Protein AF-A0A6L4B8B8-F1 (afdb_monomer_lite)

Secondary structure (DSSP, 8-state):
--HHHHHHHHHHHHSSHHHHHHHTTS-HHHHHTHHHH---HHHHHHHHHHHT--HHHHHHHHHHHH---HHHHHHHHHHHHGGGG---S---------------------------------

pLDDT: mean 80.07, std 20.79, range [39.28, 97.88]

Structure (mmCIF, N/CA/C/O backbone):
data_AF-A0A6L4B8B8-F1
#
_entry.id   AF-A0A6L4B8B8-F1
#
loop_
_atom_site.group_PDB
_atom_site.id
_atom_site.type_symbol
_atom_site.label_atom_id
_atom_site.label_alt_id
_atom_site.label_comp_id
_atom_site.label_asym_id
_atom_site.label_entity_id
_atom_site.label_seq_id
_atom_site.pdbx_PDB_ins_code
_atom_site.Cartn_x
_atom_site.Cartn_y
_atom_site.Cartn_z
_atom_site.occupancy
_atom_site.B_iso_or_equiv
_atom_site.auth_seq_id
_atom_site.auth_comp_id
_atom_site.auth_asym_id
_atom_site.auth_atom_id
_atom_site.pdbx_PDB_model_num
ATOM 1 N N . MET A 1 1 ? -5.992 -7.024 -9.864 1.00 84.38 1 MET A N 1
ATOM 2 C CA . MET A 1 1 ? -6.194 -5.927 -8.904 1.00 84.38 1 MET A CA 1
ATOM 3 C C . MET A 1 1 ? -4.966 -5.029 -8.959 1.00 84.38 1 MET A C 1
ATOM 5 O O . MET A 1 1 ? -3.869 -5.542 -9.165 1.00 84.38 1 MET A O 1
ATOM 9 N N . GLU A 1 2 ? -5.151 -3.715 -8.891 1.00 91.06 2 GLU A N 1
ATOM 10 C CA . GLU A 1 2 ? -4.083 -2.708 -8.901 1.00 91.06 2 GLU A CA 1
ATOM 11 C C . GLU A 1 2 ? -3.810 -2.185 -7.483 1.00 91.06 2 GLU A 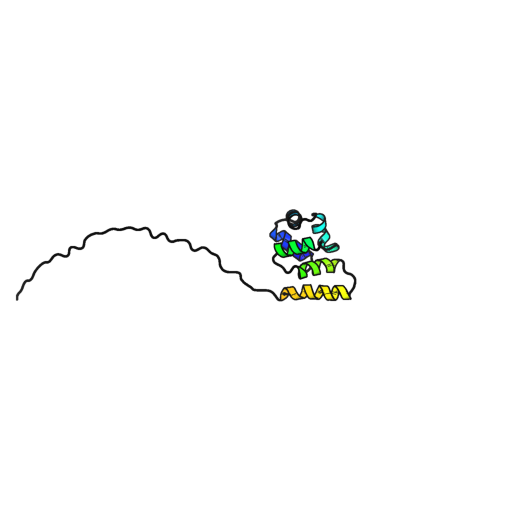C 1
ATOM 13 O O . GLU A 1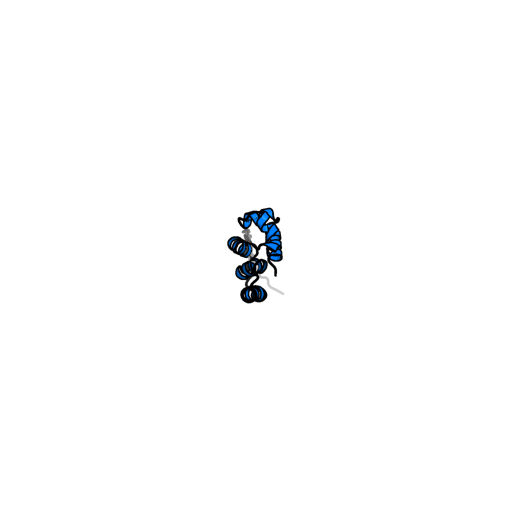 2 ? -4.625 -2.351 -6.578 1.00 91.06 2 GLU A O 1
ATOM 18 N N . ILE A 1 3 ? -2.683 -1.490 -7.280 1.00 94.75 3 ILE A N 1
ATOM 19 C CA . ILE A 1 3 ? -2.330 -0.935 -5.961 1.00 94.75 3 ILE A CA 1
ATOM 20 C C . ILE A 1 3 ? -3.382 0.047 -5.428 1.00 94.75 3 ILE A C 1
ATOM 22 O O . ILE A 1 3 ? -3.625 0.099 -4.225 1.00 94.75 3 ILE A O 1
ATOM 26 N N . LYS A 1 4 ? -4.047 0.794 -6.320 1.00 94.19 4 LYS A N 1
ATOM 27 C CA . LYS A 1 4 ? -5.118 1.727 -5.947 1.00 94.19 4 LYS A CA 1
ATOM 28 C C . LYS A 1 4 ? -6.303 0.996 -5.303 1.00 94.19 4 LYS A C 1
ATOM 30 O O . LYS A 1 4 ? -6.829 1.485 -4.313 1.00 94.19 4 LYS A O 1
ATOM 35 N N . ASP A 1 5 ? -6.642 -0.192 -5.808 1.00 95.00 5 ASP A N 1
ATOM 36 C CA . ASP A 1 5 ? -7.790 -0.969 -5.342 1.00 95.00 5 ASP A CA 1
ATOM 37 C C . ASP A 1 5 ? -7.518 -1.472 -3.914 1.00 95.00 5 ASP A C 1
ATOM 39 O O . ASP A 1 5 ? -8.374 -1.398 -3.037 1.00 95.00 5 ASP A O 1
ATOM 43 N N . PHE A 1 6 ? -6.284 -1.905 -3.628 1.00 95.81 6 PHE A N 1
ATOM 44 C CA . PHE A 1 6 ? -5.881 -2.275 -2.266 1.00 95.81 6 PHE A CA 1
ATOM 45 C C . PHE A 1 6 ? -5.883 -1.090 -1.304 1.00 95.81 6 PHE A C 1
ATOM 47 O O . PHE A 1 6 ? -6.263 -1.239 -0.144 1.00 95.81 6 PHE A O 1
ATOM 54 N N . VAL A 1 7 ? -5.457 0.087 -1.771 1.00 96.19 7 VAL A N 1
ATOM 55 C CA . VAL A 1 7 ? -5.520 1.314 -0.970 1.00 96.19 7 VAL A CA 1
ATOM 56 C C . VAL A 1 7 ? -6.971 1.663 -0.650 1.00 96.19 7 VAL A C 1
ATOM 58 O O . VAL A 1 7 ? -7.258 2.001 0.493 1.00 96.19 7 VAL A O 1
ATOM 61 N N . GLU A 1 8 ? -7.889 1.541 -1.608 1.00 96.56 8 GLU A N 1
ATOM 62 C CA . GLU A 1 8 ? -9.324 1.764 -1.390 1.00 96.56 8 GLU A CA 1
ATOM 63 C C . GLU A 1 8 ? -9.899 0.787 -0.357 1.00 96.56 8 GLU A C 1
ATOM 65 O O . GLU A 1 8 ? -10.501 1.235 0.616 1.00 96.56 8 GLU A O 1
ATOM 70 N N . LEU A 1 9 ? -9.589 -0.511 -0.457 1.00 96.38 9 LEU A N 1
ATOM 71 C CA . LEU A 1 9 ? -9.966 -1.504 0.562 1.00 96.38 9 LEU A CA 1
ATOM 72 C C . LEU A 1 9 ? -9.401 -1.166 1.954 1.00 96.38 9 LEU A C 1
ATOM 74 O O . LEU A 1 9 ? -10.076 -1.324 2.973 1.00 96.38 9 LEU A O 1
ATOM 78 N N . GLY A 1 10 ? -8.160 -0.678 2.020 1.00 96.44 10 GLY A N 1
ATOM 79 C CA . GLY A 1 10 ? -7.553 -0.215 3.270 1.00 96.44 10 GLY A CA 1
ATOM 80 C C . GLY A 1 10 ? -8.260 1.014 3.849 1.00 96.44 10 GLY A C 1
ATOM 81 O O . GLY A 1 10 ? -8.447 1.113 5.065 1.00 96.44 10 GLY A O 1
ATOM 82 N N . VAL A 1 11 ? -8.690 1.945 2.992 1.00 97.06 11 VAL A N 1
ATOM 83 C CA . VAL A 1 11 ? -9.479 3.118 3.394 1.00 97.06 11 VAL A CA 1
ATOM 84 C C . VAL A 1 11 ? -10.848 2.693 3.910 1.00 97.06 11 VAL A C 1
ATOM 86 O O . VAL A 1 11 ? -11.268 3.199 4.943 1.00 97.06 11 VAL A O 1
ATOM 89 N N . GLU A 1 12 ? -11.518 1.740 3.265 1.00 97.25 12 GLU A N 1
ATOM 90 C CA . GLU A 1 12 ? -12.795 1.198 3.744 1.00 97.25 12 GLU A CA 1
ATOM 91 C C . GLU A 1 12 ? -12.670 0.577 5.144 1.00 97.25 12 GLU A C 1
ATOM 93 O O . GLU A 1 12 ? -13.532 0.791 5.994 1.00 97.25 12 GLU A O 1
ATOM 98 N N . LYS A 1 13 ? -11.569 -0.135 5.427 1.00 96.31 13 LYS A N 1
ATOM 99 C CA . LYS A 1 13 ? -11.301 -0.734 6.749 1.00 96.31 13 LYS A CA 1
ATOM 100 C C . LYS A 1 13 ? -10.977 0.285 7.843 1.00 96.31 13 LYS A C 1
ATOM 102 O O . LYS A 1 13 ? -11.302 0.050 9.002 1.00 96.31 13 LYS A O 1
ATOM 107 N N . THR A 1 14 ? -10.313 1.385 7.495 1.00 96.44 14 THR A N 1
ATOM 108 C CA . THR A 1 14 ? -9.834 2.399 8.459 1.00 96.44 14 THR A CA 1
ATOM 109 C C . THR A 1 14 ? -10.727 3.637 8.545 1.00 96.44 14 THR A C 1
ATOM 111 O O . THR A 1 14 ? -10.570 4.454 9.450 1.00 96.44 14 THR A O 1
ATOM 114 N N . GLY A 1 15 ? -11.650 3.800 7.599 1.00 96.75 15 GLY A N 1
ATOM 115 C CA . GLY A 1 15 ? -12.586 4.914 7.478 1.00 96.75 15 GLY A CA 1
ATOM 116 C C . GLY A 1 15 ? -12.037 6.151 6.759 1.00 96.75 15 GLY A C 1
ATOM 117 O O . GLY A 1 15 ? -12.822 6.994 6.331 1.00 96.75 15 GLY A O 1
ATOM 118 N N . SER A 1 16 ? -10.715 6.309 6.604 1.00 96.50 16 SER A N 1
ATOM 119 C CA . SER A 1 16 ? -10.143 7.476 5.912 1.00 96.50 16 SER A CA 1
ATOM 120 C C . SER A 1 16 ? -8.699 7.263 5.439 1.00 96.50 16 SER A C 1
ATOM 122 O O . SER A 1 16 ? -7.947 6.477 6.011 1.00 96.50 16 SER A O 1
ATOM 124 N N . ARG A 1 17 ? -8.261 8.025 4.423 1.00 95.75 17 ARG A N 1
ATOM 125 C CA . ARG A 1 17 ? -6.864 7.988 3.933 1.00 95.75 17 ARG A CA 1
ATOM 126 C C . ARG A 1 17 ? -5.823 8.374 4.999 1.00 95.75 17 ARG A C 1
ATOM 128 O O . ARG A 1 17 ? -4.781 7.722 5.033 1.00 95.75 17 ARG A O 1
ATOM 135 N N . PRO A 1 18 ? -6.044 9.388 5.863 1.00 96.62 18 PRO A N 1
ATOM 136 C CA . PRO A 1 18 ? -5.115 9.682 6.953 1.00 96.62 18 PRO A CA 1
ATOM 137 C C . PRO A 1 18 ? -5.023 8.546 7.975 1.00 96.62 18 PRO A C 1
ATOM 139 O O . PRO A 1 18 ? -3.918 8.196 8.376 1.00 96.62 18 PRO A O 1
ATOM 142 N N . ALA A 1 19 ? -6.155 7.929 8.339 1.00 97.12 19 ALA A N 1
ATOM 143 C CA . ALA A 1 19 ? -6.163 6.781 9.246 1.00 97.12 19 ALA A CA 1
ATOM 144 C C . ALA A 1 19 ? -5.399 5.589 8.651 1.00 97.12 19 ALA A C 1
ATOM 146 O O . ALA A 1 19 ? -4.600 4.965 9.347 1.00 97.12 19 ALA A O 1
ATOM 147 N N . LEU A 1 20 ? -5.561 5.333 7.347 1.00 97.88 20 LEU A N 1
ATOM 148 C CA . LEU A 1 20 ? -4.759 4.342 6.634 1.00 97.88 20 LEU A CA 1
ATOM 149 C C . LEU A 1 20 ? -3.262 4.675 6.675 1.00 97.88 20 LEU A C 1
ATOM 151 O O . LEU A 1 20 ? -2.452 3.802 6.963 1.00 97.88 20 LEU A O 1
ATOM 155 N N . ALA A 1 21 ? -2.878 5.928 6.416 1.00 97.56 21 ALA A N 1
ATOM 156 C CA . ALA A 1 21 ? -1.475 6.342 6.459 1.00 97.56 21 ALA A CA 1
ATOM 157 C C . ALA A 1 21 ? -0.846 6.064 7.836 1.00 97.56 21 ALA A C 1
ATOM 159 O O . ALA A 1 21 ? 0.248 5.505 7.911 1.00 97.56 21 ALA A O 1
ATOM 160 N N . SER A 1 22 ? -1.572 6.382 8.913 1.00 97.56 22 SER A N 1
ATOM 161 C CA . SER A 1 22 ? -1.167 6.065 10.284 1.00 97.56 22 SER A CA 1
ATOM 162 C C . SER A 1 22 ? -1.059 4.559 10.526 1.00 97.56 22 SER A C 1
ATOM 164 O O . SER A 1 22 ? -0.056 4.120 11.081 1.00 97.56 22 SER A O 1
ATOM 166 N N . ALA A 1 23 ? -2.036 3.766 10.077 1.00 96.94 23 ALA A N 1
ATOM 167 C CA . ALA A 1 23 ? -2.030 2.309 10.235 1.00 96.94 23 ALA A CA 1
ATOM 168 C C . ALA A 1 23 ? -0.866 1.631 9.492 1.00 96.94 23 ALA A C 1
ATOM 170 O O . ALA A 1 23 ? -0.315 0.645 9.970 1.00 96.94 23 ALA A O 1
ATOM 171 N N . LEU A 1 24 ? -0.470 2.174 8.339 1.00 97.06 24 LEU A N 1
ATOM 172 C CA . LEU A 1 24 ? 0.641 1.661 7.534 1.00 97.06 24 LEU A CA 1
ATOM 173 C C . LEU A 1 24 ? 2.002 2.267 7.913 1.00 97.06 24 LEU A C 1
ATOM 175 O O . LEU A 1 24 ? 3.002 1.951 7.268 1.00 97.06 24 LEU A O 1
ATOM 179 N N . CYS A 1 25 ? 2.057 3.146 8.921 1.00 95.94 25 CYS A N 1
ATOM 180 C CA . CYS A 1 25 ? 3.262 3.880 9.321 1.00 95.94 25 CYS A CA 1
ATOM 181 C C . CYS A 1 25 ? 3.924 4.654 8.160 1.00 95.94 25 CYS A C 1
ATOM 183 O O . CYS A 1 25 ? 5.150 4.727 8.061 1.00 95.94 25 CYS A O 1
ATOM 185 N N . VAL A 1 26 ? 3.119 5.247 7.273 1.00 96.75 26 VAL A N 1
ATOM 186 C CA . VAL A 1 26 ? 3.588 6.053 6.134 1.00 96.75 26 VAL A CA 1
ATOM 187 C C . VAL A 1 26 ? 2.998 7.456 6.156 1.00 96.75 26 VAL A C 1
ATOM 189 O O . VAL A 1 26 ? 2.067 7.775 6.891 1.00 96.75 26 VAL A O 1
ATOM 192 N N . THR A 1 27 ? 3.536 8.331 5.311 1.00 96.12 27 THR A N 1
ATOM 193 C CA . THR A 1 27 ? 2.987 9.680 5.159 1.00 96.12 27 THR A CA 1
ATOM 194 C C . THR A 1 27 ? 1.730 9.662 4.280 1.00 96.12 27 THR A C 1
ATOM 196 O O . THR A 1 27 ? 1.660 8.880 3.328 1.00 96.12 27 THR A O 1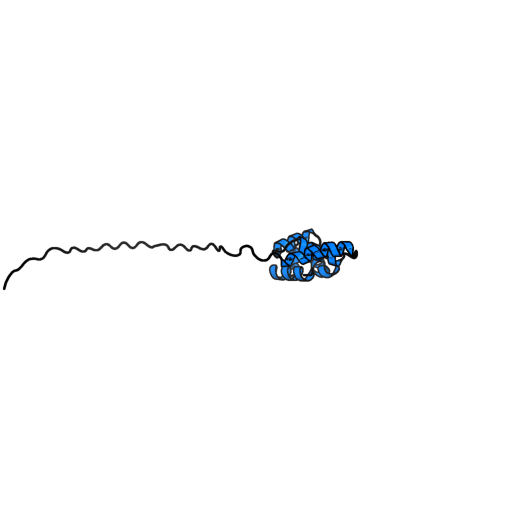
ATOM 199 N N . PRO A 1 28 ? 0.756 10.569 4.496 1.00 94.44 28 PRO A N 1
ATOM 200 C CA . PRO A 1 28 ? -0.429 10.674 3.637 1.00 94.44 28 PRO A CA 1
ATOM 201 C C . PRO A 1 28 ? -0.087 10.859 2.152 1.00 94.44 28 PRO A C 1
ATOM 203 O O . PRO A 1 28 ? -0.780 10.349 1.276 1.00 94.44 28 PRO A O 1
ATOM 206 N N . ASN A 1 29 ? 1.032 11.529 1.862 1.00 95.25 29 ASN A N 1
ATOM 207 C CA . ASN A 1 29 ? 1.518 11.717 0.499 1.00 95.25 29 ASN A CA 1
ATOM 208 C C . ASN A 1 29 ? 1.906 10.391 -0.183 1.00 95.25 29 ASN A C 1
ATOM 210 O O . ASN A 1 29 ? 1.733 10.254 -1.390 1.00 95.25 29 ASN A O 1
ATOM 214 N N . GLN A 1 30 ? 2.404 9.399 0.562 1.00 94.31 30 GLN A N 1
ATOM 215 C CA . GLN A 1 30 ? 2.679 8.068 0.008 1.00 94.31 30 GLN A CA 1
ATOM 216 C C . GLN A 1 30 ? 1.382 7.337 -0.355 1.00 94.31 30 GLN A C 1
ATOM 218 O O . GLN A 1 30 ? 1.314 6.722 -1.412 1.00 94.31 30 GLN A O 1
ATOM 223 N N . ILE A 1 31 ? 0.323 7.487 0.449 1.00 96.12 31 ILE A N 1
ATOM 224 C CA . ILE A 1 31 ? -1.004 6.937 0.131 1.00 96.12 31 ILE A CA 1
ATOM 225 C C . ILE A 1 31 ? -1.603 7.603 -1.113 1.00 96.12 31 ILE A C 1
ATOM 227 O O . ILE A 1 31 ? -2.219 6.939 -1.943 1.00 96.12 31 ILE A O 1
ATOM 231 N N . SER A 1 32 ? -1.452 8.920 -1.263 1.00 94.25 32 SER A N 1
ATOM 232 C CA . SER A 1 32 ? -1.942 9.644 -2.445 1.00 94.25 32 SER A CA 1
ATOM 233 C C . SER A 1 32 ? -1.187 9.269 -3.720 1.00 94.25 32 SER A C 1
ATOM 235 O O . SER A 1 32 ? -1.810 9.084 -4.759 1.00 94.25 32 SER A O 1
ATOM 237 N N . ASN A 1 33 ? 0.133 9.089 -3.630 1.00 94.81 33 ASN A N 1
ATOM 238 C CA . ASN A 1 33 ? 0.985 8.778 -4.781 1.00 94.81 33 ASN A CA 1
ATOM 239 C C . ASN A 1 33 ? 1.164 7.275 -5.035 1.00 94.81 33 ASN A C 1
ATOM 241 O O . ASN A 1 33 ? 1.934 6.903 -5.920 1.00 94.81 33 ASN A O 1
ATOM 245 N N . ALA A 1 34 ? 0.476 6.405 -4.291 1.00 94.19 34 ALA A N 1
ATOM 246 C CA . ALA A 1 34 ? 0.626 4.955 -4.401 1.00 94.19 34 ALA A CA 1
ATOM 247 C C . ALA A 1 34 ? 0.407 4.446 -5.835 1.00 94.19 34 ALA A C 1
ATOM 249 O O . ALA A 1 34 ? 1.112 3.551 -6.290 1.00 94.19 34 ALA A O 1
ATOM 250 N N . ARG A 1 35 ? -0.518 5.064 -6.582 1.00 92.94 35 ARG A N 1
ATOM 251 C CA . ARG A 1 35 ? -0.789 4.730 -7.989 1.00 92.94 35 ARG A CA 1
ATOM 252 C C . ARG A 1 35 ? 0.398 4.995 -8.917 1.00 92.94 35 ARG A C 1
ATOM 254 O O . ARG A 1 35 ? 0.552 4.272 -9.892 1.00 92.94 35 ARG A O 1
ATOM 261 N N . ASP A 1 36 ? 1.200 6.015 -8.623 1.00 93.56 36 ASP A N 1
ATOM 262 C CA . ASP A 1 36 ? 2.265 6.493 -9.512 1.00 93.56 36 ASP A CA 1
ATOM 263 C C . ASP A 1 36 ? 3.661 6.051 -9.054 1.00 93.56 36 ASP A C 1
ATOM 265 O O . ASP A 1 36 ? 4.598 6.008 -9.851 1.00 93.56 36 ASP A O 1
ATOM 269 N N . ARG A 1 37 ? 3.823 5.735 -7.762 1.00 93.75 37 ARG A N 1
ATOM 270 C CA . ARG A 1 37 ? 5.116 5.380 -7.155 1.00 93.75 37 ARG A CA 1
ATOM 271 C C . ARG A 1 37 ? 5.138 4.032 -6.444 1.00 93.75 37 ARG A C 1
ATOM 273 O O . ARG A 1 37 ? 6.205 3.623 -5.996 1.00 93.75 37 ARG A O 1
ATOM 280 N N . GLY A 1 38 ? 3.997 3.360 -6.338 1.00 94.62 38 GLY A N 1
ATOM 281 C CA . GLY A 1 38 ? 3.845 2.220 -5.445 1.00 94.62 38 GLY A CA 1
ATOM 282 C C . GLY A 1 38 ? 3.884 2.634 -3.970 1.00 94.62 38 GLY A C 1
ATOM 283 O O . GLY A 1 38 ? 3.953 3.813 -3.611 1.00 94.62 38 GLY A O 1
ATOM 284 N N . LEU A 1 39 ? 3.826 1.628 -3.110 1.00 95.81 39 LEU A N 1
ATOM 285 C CA . LEU A 1 39 ? 4.024 1.705 -1.671 1.00 95.81 39 LEU A CA 1
ATOM 286 C C . LEU A 1 39 ? 5.330 1.006 -1.269 1.00 95.81 39 LEU A C 1
ATOM 288 O O . LEU A 1 39 ? 5.719 0.016 -1.897 1.00 95.81 39 LEU A O 1
ATOM 292 N N . PRO A 1 40 ? 5.989 1.460 -0.190 1.00 95.44 40 PRO A N 1
ATOM 293 C CA . PRO A 1 40 ? 7.112 0.729 0.377 1.00 95.44 40 PRO A CA 1
ATOM 294 C C . PRO A 1 40 ? 6.677 -0.675 0.820 1.00 95.44 40 PRO A C 1
ATOM 296 O O . PRO A 1 40 ? 5.544 -0.890 1.254 1.00 95.44 40 PRO A O 1
ATOM 299 N N . VAL A 1 41 ? 7.600 -1.635 0.745 1.00 95.81 41 VAL A N 1
ATOM 300 C CA . VAL A 1 41 ? 7.330 -3.052 1.046 1.00 95.81 41 VAL A CA 1
ATOM 301 C C . VAL A 1 41 ? 6.757 -3.245 2.454 1.00 95.81 41 VAL A C 1
ATOM 303 O O . VAL A 1 41 ? 5.815 -4.012 2.628 1.00 95.81 41 VAL A O 1
ATOM 306 N N . SER A 1 42 ? 7.258 -2.507 3.450 1.00 96.50 42 SER A N 1
ATOM 307 C CA . SER A 1 42 ? 6.730 -2.541 4.822 1.00 96.50 42 SER A CA 1
ATOM 308 C C . SER A 1 42 ? 5.248 -2.160 4.893 1.00 96.50 42 SER A C 1
ATOM 310 O O . SER A 1 42 ? 4.470 -2.841 5.555 1.00 96.50 42 SER A O 1
ATOM 312 N N . ALA A 1 43 ? 4.839 -1.123 4.158 1.00 97.31 43 ALA A N 1
ATOM 313 C CA . ALA A 1 43 ? 3.441 -0.712 4.078 1.00 97.31 43 ALA A CA 1
ATOM 314 C C . ALA A 1 43 ? 2.581 -1.734 3.326 1.00 97.31 43 ALA A C 1
ATOM 316 O O . ALA A 1 43 ? 1.407 -1.878 3.642 1.00 97.31 43 ALA A O 1
ATOM 317 N N . CYS A 1 44 ? 3.148 -2.468 2.363 1.00 97.06 44 CYS A N 1
ATOM 318 C CA . CYS A 1 44 ? 2.429 -3.541 1.674 1.00 97.06 44 CYS A CA 1
ATOM 319 C C . CYS A 1 44 ? 2.097 -4.704 2.622 1.00 97.06 44 CYS A C 1
ATOM 321 O O . CYS A 1 44 ? 0.980 -5.209 2.570 1.00 97.06 44 CYS A O 1
ATOM 323 N N . TYR A 1 45 ? 3.019 -5.092 3.512 1.00 97.75 45 TYR A N 1
ATOM 324 C CA . TYR A 1 45 ? 2.747 -6.103 4.545 1.00 97.75 45 TYR A CA 1
ATOM 325 C C . TYR A 1 45 ? 1.680 -5.635 5.537 1.00 97.75 45 TYR A C 1
ATOM 327 O O . TYR A 1 45 ? 0.703 -6.344 5.756 1.00 97.75 45 TYR A O 1
ATOM 335 N N . ALA A 1 46 ? 1.814 -4.416 6.068 1.00 97.62 46 ALA A N 1
ATOM 336 C CA . ALA A 1 46 ? 0.812 -3.854 6.972 1.00 97.62 46 ALA A CA 1
ATOM 337 C C . ALA A 1 46 ? -0.571 -3.745 6.299 1.00 97.62 46 ALA A C 1
ATOM 339 O O . ALA A 1 46 ? -1.598 -4.017 6.918 1.00 97.62 46 ALA A O 1
ATOM 340 N N . LEU A 1 47 ? -0.609 -3.403 5.006 1.00 97.38 47 LEU A N 1
ATOM 341 C CA . LEU A 1 47 ? -1.850 -3.346 4.239 1.00 97.38 47 LEU A CA 1
ATOM 342 C C . LEU A 1 47 ? -2.449 -4.740 4.049 1.00 97.38 47 LEU A C 1
ATOM 344 O O . LEU A 1 47 ? -3.657 -4.890 4.198 1.00 97.38 47 LEU A O 1
ATOM 348 N N . ALA A 1 48 ? -1.620 -5.748 3.770 1.00 96.50 48 ALA A N 1
ATOM 349 C CA . ALA A 1 48 ? -2.039 -7.139 3.618 1.00 96.50 48 ALA A CA 1
ATOM 350 C C . ALA A 1 48 ? -2.705 -7.681 4.887 1.00 96.50 48 ALA A C 1
ATOM 352 O O . ALA A 1 48 ? -3.787 -8.265 4.806 1.00 96.50 48 ALA A O 1
ATOM 353 N N . GLU A 1 49 ? -2.102 -7.424 6.049 1.00 96.62 49 GLU A N 1
ATOM 354 C CA . GLU A 1 49 ? -2.661 -7.784 7.355 1.00 96.62 49 GLU A CA 1
ATOM 355 C C . GLU A 1 49 ? -3.994 -7.071 7.611 1.00 96.62 49 GLU A C 1
ATOM 357 O O . GLU A 1 49 ? -4.976 -7.705 7.999 1.00 96.62 49 GLU A O 1
ATOM 362 N N . LEU A 1 50 ? -4.060 -5.768 7.323 1.00 96.69 50 LEU A N 1
ATOM 363 C CA . LEU A 1 50 ? 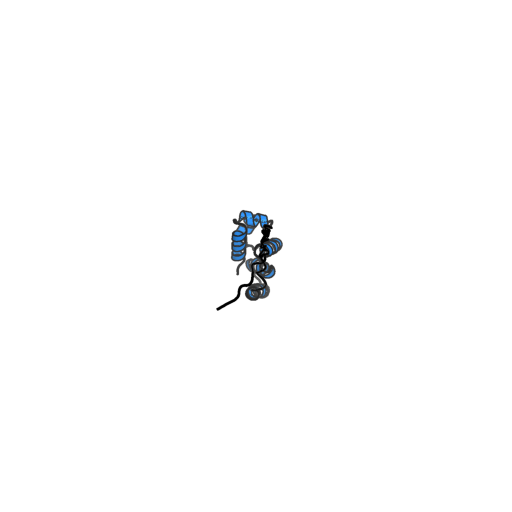-5.250 -4.945 7.539 1.00 96.69 50 LEU A CA 1
ATOM 364 C C . LEU A 1 50 ? -6.466 -5.416 6.722 1.00 96.69 50 LEU A C 1
ATOM 366 O O . LEU A 1 50 ? -7.596 -5.404 7.219 1.00 96.69 50 LEU A O 1
ATOM 370 N N . ILE A 1 51 ? -6.258 -5.802 5.460 1.00 95.81 51 ILE A N 1
ATOM 371 C CA . ILE A 1 51 ? -7.350 -6.172 4.542 1.00 95.81 51 ILE A CA 1
ATOM 372 C C . ILE A 1 51 ? -7.522 -7.690 4.377 1.00 95.81 51 ILE A C 1
ATOM 374 O O . ILE A 1 51 ? -8.431 -8.121 3.665 1.00 95.81 51 ILE A O 1
ATOM 378 N N . GLY A 1 52 ? -6.679 -8.500 5.026 1.00 93.31 52 GLY A N 1
ATOM 379 C CA . GLY A 1 52 ? -6.711 -9.961 4.942 1.00 93.31 52 GLY A CA 1
ATOM 380 C C . GLY A 1 52 ? -6.431 -10.479 3.528 1.00 93.31 52 GLY A C 1
ATOM 381 O O . GLY A 1 52 ? -7.209 -11.269 2.987 1.00 93.31 52 GLY A O 1
ATOM 382 N N . ARG A 1 53 ? -5.365 -9.985 2.891 1.00 92.00 53 ARG A N 1
ATOM 383 C CA . ARG A 1 53 ? -4.926 -10.391 1.542 1.00 92.00 53 ARG A CA 1
ATOM 384 C C . ARG A 1 53 ? -3.499 -10.928 1.567 1.00 92.00 53 ARG A C 1
ATOM 386 O O . ARG A 1 53 ? -2.778 -10.750 2.543 1.00 92.00 53 ARG A O 1
ATOM 393 N N . ASP A 1 54 ? -3.096 -11.590 0.487 1.00 92.94 54 ASP A N 1
ATOM 394 C CA . ASP A 1 54 ? -1.721 -12.062 0.334 1.00 92.94 54 ASP A CA 1
ATOM 395 C C . ASP A 1 54 ? -0.762 -10.878 0.138 1.00 92.94 54 ASP A C 1
ATOM 397 O O . ASP A 1 54 ? -0.966 -10.027 -0.730 1.00 92.94 54 ASP A O 1
ATOM 401 N N . ALA A 1 55 ? 0.311 -10.831 0.929 1.00 94.00 55 ALA A N 1
ATOM 402 C CA . ALA A 1 55 ? 1.295 -9.756 0.834 1.00 94.00 55 ALA A CA 1
ATOM 403 C C . ALA A 1 55 ? 2.027 -9.758 -0.516 1.00 94.00 55 ALA A C 1
ATOM 405 O O . ALA A 1 55 ? 2.353 -8.692 -1.039 1.00 94.00 55 ALA A O 1
ATOM 406 N N . GLY A 1 56 ? 2.249 -10.936 -1.111 1.00 94.62 56 GLY A N 1
ATOM 407 C CA . GLY A 1 56 ? 2.875 -11.070 -2.424 1.00 94.62 56 GLY A CA 1
ATOM 408 C C . GLY A 1 56 ? 2.053 -10.416 -3.534 1.00 94.62 56 GLY A C 1
ATOM 409 O O . GLY A 1 56 ? 2.628 -9.788 -4.422 1.00 94.62 56 GLY A O 1
ATOM 410 N N . GLU A 1 57 ? 0.724 -10.494 -3.458 1.00 93.50 57 GLU A N 1
ATOM 411 C CA . GLU A 1 57 ? -0.184 -9.817 -4.388 1.00 93.50 57 GLU A CA 1
ATOM 412 C C . GLU A 1 57 ? -0.037 -8.287 -4.319 1.00 93.50 57 GLU A C 1
ATOM 414 O O . GLU A 1 57 ? 0.138 -7.626 -5.346 1.00 93.50 57 GLU A O 1
ATOM 419 N N . ILE A 1 58 ? -0.048 -7.724 -3.108 1.00 95.50 58 ILE A N 1
ATOM 420 C CA . ILE A 1 58 ? 0.034 -6.271 -2.891 1.00 95.50 58 ILE A CA 1
ATOM 421 C C . ILE A 1 58 ? 1.418 -5.739 -3.269 1.00 95.50 58 ILE A C 1
ATOM 423 O O . ILE A 1 58 ? 1.527 -4.713 -3.942 1.00 95.50 58 ILE A O 1
ATOM 427 N N . ILE A 1 59 ? 2.482 -6.452 -2.887 1.00 96.06 59 ILE A N 1
ATOM 428 C CA . ILE A 1 59 ? 3.857 -6.103 -3.263 1.00 96.06 59 ILE A CA 1
ATOM 429 C C . ILE A 1 59 ? 4.000 -6.140 -4.785 1.00 96.06 59 ILE A C 1
ATOM 431 O O . ILE A 1 59 ? 4.538 -5.205 -5.373 1.00 96.06 59 ILE A O 1
ATOM 435 N N . ALA A 1 60 ? 3.474 -7.174 -5.448 1.00 95.94 60 ALA A N 1
ATOM 436 C CA . ALA A 1 60 ? 3.524 -7.262 -6.900 1.00 95.94 60 ALA A CA 1
ATOM 437 C C . ALA A 1 60 ? 2.764 -6.115 -7.577 1.00 95.94 60 ALA A C 1
ATOM 439 O O . ALA A 1 60 ? 3.285 -5.528 -8.526 1.00 95.94 60 ALA A O 1
ATOM 440 N N . ALA A 1 61 ? 1.576 -5.759 -7.077 1.00 95.44 61 ALA A N 1
ATOM 441 C CA . ALA A 1 61 ? 0.826 -4.598 -7.551 1.00 95.44 61 ALA A CA 1
ATOM 442 C C . ALA A 1 61 ? 1.614 -3.292 -7.388 1.00 95.44 61 ALA A C 1
ATOM 444 O O . ALA A 1 61 ? 1.641 -2.482 -8.312 1.00 95.44 61 ALA A O 1
ATOM 445 N N . SER A 1 62 ? 2.254 -3.101 -6.232 1.00 96.00 62 SER A N 1
ATOM 446 C CA . SER A 1 62 ? 3.066 -1.925 -5.915 1.00 96.00 62 SER A CA 1
ATOM 447 C C . SER A 1 62 ? 4.272 -1.789 -6.853 1.00 96.00 62 SER A C 1
ATOM 449 O O . SER A 1 62 ? 4.466 -0.754 -7.489 1.00 96.00 62 SER A O 1
ATOM 451 N N . GLU A 1 63 ? 5.049 -2.860 -7.009 1.00 95.81 63 GLU A N 1
ATOM 452 C CA . GLU A 1 63 ? 6.263 -2.876 -7.834 1.00 95.81 63 GLU A CA 1
ATOM 453 C C . GLU A 1 63 ? 5.949 -2.743 -9.334 1.00 95.81 63 GLU A C 1
ATOM 455 O O . GLU A 1 63 ? 6.683 -2.091 -10.082 1.00 95.81 63 GLU A O 1
ATOM 460 N N . LEU A 1 64 ? 4.819 -3.295 -9.797 1.00 95.56 64 LEU A N 1
ATOM 461 C CA . LEU A 1 64 ? 4.389 -3.195 -11.197 1.00 95.56 64 LEU A CA 1
ATOM 462 C C . LEU A 1 64 ? 4.124 -1.760 -11.666 1.00 95.56 64 LEU A C 1
ATOM 464 O O . LEU A 1 64 ? 4.144 -1.524 -12.879 1.00 95.56 64 LEU A O 1
ATOM 468 N N . VAL A 1 65 ? 3.896 -0.820 -10.742 1.00 94.62 65 VAL A N 1
ATOM 469 C CA . VAL A 1 65 ? 3.726 0.607 -11.052 1.00 94.62 65 VAL A CA 1
ATOM 470 C C . VAL A 1 65 ? 5.001 1.200 -11.647 1.00 94.62 65 VAL A C 1
ATOM 472 O O . VAL A 1 65 ? 4.943 1.958 -12.613 1.00 94.62 65 VAL A O 1
ATOM 475 N N . THR A 1 66 ? 6.159 0.854 -11.085 1.00 93.25 66 THR A N 1
ATOM 476 C CA . THR A 1 66 ? 7.437 1.491 -11.437 1.00 93.25 66 THR A CA 1
ATOM 477 C C . THR A 1 66 ? 8.337 0.598 -12.289 1.00 93.25 66 THR A C 1
ATOM 479 O O . THR A 1 66 ? 9.243 1.099 -12.962 1.00 93.25 66 THR A O 1
ATOM 482 N N . GLU A 1 67 ? 8.074 -0.711 -12.327 1.00 95.62 67 GLU A N 1
ATOM 483 C CA . GLU A 1 67 ? 8.880 -1.659 -13.085 1.00 95.62 67 GLU A CA 1
ATOM 484 C C . GLU A 1 67 ? 8.677 -1.523 -14.601 1.00 95.62 67 GLU A C 1
ATOM 486 O O . GLU A 1 67 ? 7.585 -1.738 -15.134 1.00 95.62 67 GLU A O 1
ATOM 491 N N . LYS A 1 68 ? 9.769 -1.243 -15.319 1.00 93.56 68 LYS A N 1
ATOM 492 C CA . LYS A 1 68 ? 9.780 -1.051 -16.779 1.00 93.56 68 LYS A CA 1
ATOM 493 C C . LYS A 1 68 ? 10.285 -2.273 -17.541 1.00 93.56 68 LYS A C 1
ATOM 495 O O . LYS A 1 68 ? 9.985 -2.417 -18.722 1.00 93.56 68 LYS A O 1
ATOM 500 N N . LYS A 1 69 ? 11.054 -3.153 -16.897 1.00 96.69 69 LYS A N 1
ATOM 501 C CA . LYS A 1 69 ? 11.662 -4.314 -17.551 1.00 96.69 69 LYS A CA 1
ATOM 502 C C . LYS A 1 69 ? 10.609 -5.400 -17.784 1.00 96.69 69 LYS A C 1
ATOM 504 O O . LYS A 1 69 ? 10.051 -5.908 -16.809 1.00 96.69 69 LYS A O 1
ATOM 509 N N . PRO A 1 70 ? 10.365 -5.818 -19.038 1.00 93.88 70 PRO A N 1
ATOM 510 C CA . PRO A 1 70 ? 9.289 -6.753 -19.362 1.00 93.88 70 PRO A CA 1
ATOM 511 C C . PRO A 1 70 ? 9.449 -8.106 -18.657 1.00 93.88 70 PRO A C 1
ATOM 513 O O . PRO A 1 70 ? 8.471 -8.654 -18.157 1.00 93.88 70 PRO A O 1
ATOM 516 N N . GLU A 1 71 ? 10.680 -8.603 -18.524 1.00 94.31 71 GLU A N 1
ATOM 517 C CA . GLU A 1 71 ? 10.976 -9.863 -17.830 1.00 94.31 71 GLU A CA 1
ATOM 518 C C . GLU A 1 71 ? 10.571 -9.824 -16.349 1.00 94.31 71 GLU A C 1
ATOM 520 O O . GLU A 1 71 ? 9.924 -10.745 -15.850 1.00 94.31 71 GLU A O 1
ATOM 525 N N . ARG A 1 72 ? 10.881 -8.724 -15.648 1.00 94.75 72 ARG A N 1
ATOM 526 C CA . ARG A 1 72 ? 10.499 -8.539 -14.239 1.00 94.75 72 ARG A CA 1
ATOM 527 C C . ARG A 1 72 ? 8.990 -8.373 -14.095 1.00 94.75 72 ARG A C 1
ATOM 529 O O . ARG A 1 72 ? 8.394 -8.993 -13.217 1.00 94.75 72 ARG A O 1
ATOM 536 N N . ARG A 1 73 ? 8.354 -7.614 -14.993 1.00 94.50 73 ARG A N 1
ATOM 537 C CA . ARG A 1 73 ? 6.888 -7.472 -15.029 1.00 94.50 73 ARG A CA 1
ATOM 538 C C . ARG A 1 73 ? 6.198 -8.824 -15.199 1.00 94.50 73 ARG A C 1
ATOM 540 O O . ARG A 1 73 ? 5.237 -9.099 -14.488 1.00 94.50 73 ARG A O 1
ATOM 547 N N . ALA A 1 74 ? 6.712 -9.687 -16.077 1.00 92.94 74 ALA A N 1
ATOM 548 C CA . ALA A 1 74 ? 6.169 -11.027 -16.292 1.00 92.94 74 ALA A CA 1
ATOM 549 C C . ALA A 1 74 ? 6.256 -11.907 -15.033 1.00 92.94 74 ALA A C 1
ATOM 551 O O . ALA A 1 74 ? 5.358 -12.709 -14.787 1.00 92.94 74 ALA A O 1
ATOM 552 N N . VAL A 1 75 ? 7.302 -11.753 -14.212 1.00 93.19 75 VAL A N 1
ATOM 553 C CA . VAL A 1 75 ? 7.395 -12.430 -12.908 1.00 93.19 75 VAL A CA 1
ATOM 554 C C . VAL A 1 75 ? 6.349 -11.885 -11.938 1.00 93.19 75 VAL A C 1
ATOM 556 O O . VAL A 1 75 ? 5.595 -12.670 -11.370 1.00 93.19 75 VAL A O 1
ATOM 559 N N . LEU A 1 76 ? 6.255 -10.562 -11.782 1.00 92.88 76 LEU A N 1
ATOM 560 C CA . LEU A 1 76 ? 5.317 -9.923 -10.850 1.00 92.88 76 LEU A CA 1
ATOM 561 C C . LEU A 1 76 ? 3.849 -10.219 -11.203 1.00 92.88 76 LEU A C 1
ATOM 563 O O . LEU A 1 76 ? 3.044 -10.510 -10.322 1.00 92.88 76 LEU A O 1
ATOM 567 N N . MET A 1 77 ? 3.503 -10.253 -12.492 1.00 90.62 77 MET A N 1
ATOM 568 C CA . MET A 1 77 ? 2.153 -10.605 -12.949 1.00 90.62 77 MET A CA 1
ATOM 569 C C . MET A 1 77 ? 1.704 -12.007 -12.507 1.00 90.62 77 MET A C 1
ATOM 571 O O . MET A 1 77 ? 0.514 -12.219 -12.276 1.00 90.62 77 MET A O 1
ATOM 575 N N . LYS A 1 78 ? 2.631 -12.958 -12.312 1.00 89.56 78 LYS A N 1
ATOM 576 C CA . LYS A 1 78 ? 2.297 -14.298 -11.793 1.00 89.56 78 LYS A CA 1
ATOM 577 C C . LYS A 1 78 ? 1.798 -14.259 -10.349 1.00 89.56 78 LYS A C 1
ATOM 579 O O . LYS A 1 78 ? 1.025 -15.129 -9.965 1.00 89.56 78 LYS A O 1
ATOM 584 N N . TYR A 1 79 ? 2.236 -13.283 -9.555 1.00 87.31 79 TYR A N 1
ATOM 585 C CA . TYR A 1 79 ? 1.793 -13.115 -8.170 1.00 87.31 79 TYR A CA 1
ATOM 586 C C . TYR A 1 79 ? 0.421 -12.437 -8.093 1.00 87.31 79 TYR A C 1
ATOM 588 O O . TYR A 1 79 ? -0.389 -12.834 -7.264 1.00 87.31 79 TYR A O 1
ATOM 596 N N . LEU A 1 80 ? 0.100 -11.535 -9.029 1.00 82.62 80 LEU A N 1
ATOM 597 C CA . LEU A 1 80 ? -1.258 -10.989 -9.163 1.00 82.62 80 LEU A CA 1
ATOM 598 C C . LEU A 1 80 ? -2.295 -12.047 -9.567 1.00 82.62 80 LEU A C 1
ATOM 600 O O . LEU A 1 80 ? -3.424 -12.024 -9.090 1.00 82.62 80 LEU A O 1
ATOM 604 N N . ALA A 1 81 ? -1.931 -12.987 -10.442 1.00 66.25 81 ALA A N 1
ATOM 605 C CA . ALA A 1 81 ? -2.857 -14.016 -10.922 1.00 66.25 81 ALA A CA 1
ATOM 606 C C . ALA A 1 81 ? -3.220 -15.071 -9.856 1.00 66.25 81 ALA A C 1
ATOM 608 O O . ALA A 1 81 ? -4.266 -15.710 -9.951 1.00 66.25 81 ALA A O 1
ATOM 609 N N . LYS A 1 82 ? -2.374 -15.260 -8.833 1.00 59.66 82 LYS A N 1
ATOM 610 C CA . LYS A 1 82 ? -2.575 -16.274 -7.781 1.00 59.66 82 LYS A CA 1
ATOM 611 C C . LYS A 1 82 ? -3.692 -15.930 -6.794 1.00 59.66 82 LYS A C 1
ATOM 613 O O . LYS A 1 82 ? -4.239 -16.833 -6.167 1.00 59.66 82 LYS A O 1
ATOM 618 N N . ALA A 1 83 ? -4.067 -14.663 -6.682 1.00 52.97 83 ALA A N 1
ATOM 619 C CA . ALA A 1 83 ? -5.016 -14.197 -5.678 1.00 52.97 83 ALA A CA 1
ATOM 620 C C . ALA A 1 83 ? -6.474 -14.615 -5.905 1.00 52.97 83 ALA A C 1
ATOM 622 O O . ALA A 1 83 ? -7.276 -14.601 -4.975 1.00 52.97 83 ALA A O 1
ATOM 623 N N . VAL A 1 84 ? -6.825 -15.052 -7.116 1.00 53.03 84 VAL A N 1
ATOM 624 C CA . VAL A 1 84 ? -8.172 -15.568 -7.413 1.00 53.03 84 VAL A CA 1
ATOM 625 C C . VAL A 1 84 ? -8.354 -17.009 -6.901 1.00 53.03 84 VAL A C 1
ATOM 627 O O . VAL A 1 84 ? -9.477 -17.495 -6.819 1.00 53.03 84 VAL A O 1
ATOM 630 N N . ALA A 1 85 ? -7.276 -17.702 -6.511 1.00 51.34 85 ALA A N 1
ATOM 631 C CA . ALA A 1 85 ? -7.316 -19.133 -6.201 1.00 51.34 85 ALA A CA 1
ATOM 632 C C . ALA A 1 85 ? -7.470 -19.490 -4.709 1.00 51.34 85 ALA A C 1
ATOM 634 O O . ALA A 1 85 ? -7.593 -20.672 -4.398 1.00 51.34 85 ALA A O 1
ATOM 635 N N . VAL A 1 86 ? -7.483 -18.525 -3.781 1.00 50.06 86 VAL A N 1
ATOM 636 C CA . VAL A 1 86 ? -7.632 -18.812 -2.339 1.00 50.06 86 VAL A CA 1
ATOM 637 C C . VAL A 1 86 ? -8.841 -18.068 -1.779 1.00 50.06 86 VAL A C 1
ATOM 639 O O . VAL A 1 86 ? -8.729 -17.082 -1.058 1.00 50.06 86 VAL A O 1
ATOM 642 N N . SER A 1 87 ? -10.026 -18.551 -2.145 1.00 50.41 87 SER A N 1
ATOM 643 C CA . SER A 1 87 ? -11.262 -18.270 -1.418 1.00 50.41 87 SER A CA 1
ATOM 644 C C . SER A 1 87 ? -11.679 -19.543 -0.684 1.00 50.41 87 SER A C 1
ATOM 646 O O . SER A 1 87 ? -11.675 -20.619 -1.279 1.00 50.41 87 SER A O 1
ATOM 648 N N . ASN A 1 88 ? -12.048 -19.379 0.588 1.00 51.41 88 ASN A N 1
ATOM 649 C CA . ASN A 1 88 ? -12.468 -20.374 1.584 1.00 51.41 88 ASN A CA 1
ATOM 650 C C . ASN A 1 88 ? -11.348 -21.044 2.390 1.00 51.41 88 ASN A C 1
ATOM 652 O O . ASN A 1 88 ? -10.781 -22.036 1.957 1.00 51.41 88 ASN A O 1
ATOM 656 N N . ILE A 1 89 ? -11.158 -20.576 3.630 1.00 51.53 89 ILE A N 1
ATOM 657 C CA . ILE A 1 89 ? -11.255 -21.417 4.835 1.00 51.53 89 ILE A CA 1
ATOM 658 C C . ILE A 1 89 ? -11.750 -20.543 6.008 1.00 51.53 89 ILE A C 1
ATOM 660 O O . ILE A 1 89 ? -11.129 -19.553 6.379 1.00 51.53 89 ILE A O 1
ATOM 664 N N . ALA A 1 90 ? -12.885 -20.974 6.568 1.00 53.34 90 ALA A N 1
ATOM 665 C CA . ALA A 1 90 ? -13.368 -20.766 7.935 1.00 53.34 90 ALA A CA 1
ATOM 666 C C . ALA A 1 90 ? -13.757 -19.347 8.403 1.00 53.34 90 ALA A C 1
ATOM 668 O O . ALA A 1 90 ? -13.121 -18.754 9.271 1.00 53.34 90 ALA A O 1
ATOM 669 N N . ALA A 1 91 ? -14.936 -18.894 7.974 1.00 54.41 91 ALA A N 1
ATOM 670 C CA . ALA A 1 91 ? -15.856 -18.240 8.902 1.00 54.41 91 ALA A CA 1
ATOM 671 C C . ALA A 1 91 ? -16.769 -19.323 9.507 1.00 54.41 91 ALA A C 1
ATOM 673 O O . ALA A 1 91 ? -17.347 -20.088 8.741 1.00 54.41 91 ALA A O 1
ATOM 674 N N . CYS A 1 92 ? -16.836 -19.389 10.845 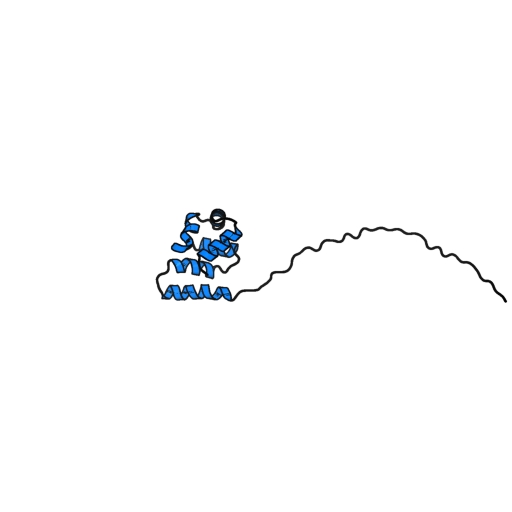1.00 43.94 92 CYS A N 1
ATOM 675 C CA . CYS A 1 92 ? -17.906 -19.937 11.709 1.00 43.94 92 CYS A CA 1
ATOM 676 C C . CYS A 1 92 ? -17.358 -20.735 12.904 1.00 43.94 92 CYS A C 1
ATOM 678 O O . CYS A 1 92 ? -17.179 -21.944 12.825 1.00 43.94 92 CYS A O 1
ATOM 680 N N . ALA A 1 93 ? -17.212 -20.061 14.046 1.00 55.50 93 ALA A N 1
ATOM 681 C CA . ALA A 1 93 ? -17.627 -20.594 15.347 1.00 55.50 93 ALA A CA 1
ATOM 682 C C . ALA A 1 93 ? -17.763 -19.417 16.325 1.00 55.50 93 ALA A C 1
ATOM 684 O O . ALA A 1 93 ? -16.852 -19.089 17.081 1.00 55.50 93 ALA A O 1
ATOM 685 N N . LEU A 1 94 ? -18.899 -18.724 16.237 1.00 52.69 94 LEU A N 1
ATOM 686 C CA . LEU A 1 94 ? -19.284 -17.685 17.183 1.00 52.69 94 LEU A CA 1
ATOM 687 C C . LEU A 1 94 ? -19.599 -18.365 18.525 1.00 52.69 94 LEU A C 1
ATOM 689 O O . LEU A 1 94 ? -20.558 -19.126 18.630 1.00 52.69 94 LEU A O 1
ATOM 693 N N . ILE A 1 95 ? -18.771 -18.120 19.538 1.00 63.59 95 ILE A N 1
ATOM 694 C CA . ILE A 1 95 ? -19.029 -18.520 20.923 1.00 63.59 95 ILE A CA 1
ATOM 695 C C . ILE A 1 95 ? -20.061 -17.548 21.494 1.00 63.59 95 ILE A C 1
ATOM 697 O O . ILE A 1 95 ? -19.700 -16.408 21.760 1.00 63.59 95 ILE A O 1
ATOM 701 N N . MET A 1 96 ? -21.303 -17.993 21.709 1.00 52.53 96 MET A N 1
ATOM 702 C CA . MET A 1 96 ? -22.232 -17.424 22.702 1.00 52.53 96 MET A CA 1
ATOM 703 C C . MET A 1 96 ? -23.227 -18.497 23.173 1.00 52.53 96 MET A C 1
ATOM 705 O O . MET A 1 96 ? -24.401 -18.488 22.807 1.00 52.53 96 MET A O 1
ATOM 709 N N . THR A 1 97 ? -22.767 -19.429 24.011 1.00 53.03 97 THR A N 1
ATOM 710 C CA . THR A 1 97 ? -23.681 -20.207 24.859 1.00 53.03 97 THR A CA 1
ATOM 711 C C . THR A 1 97 ? -24.135 -19.293 25.993 1.00 53.03 97 THR A C 1
ATOM 713 O O . THR A 1 97 ? -23.438 -19.137 26.993 1.00 53.03 97 THR A O 1
ATOM 716 N N . PHE A 1 98 ? -25.285 -18.644 25.815 1.00 57.41 98 PHE A N 1
ATOM 717 C CA . PHE A 1 98 ? -26.004 -18.015 26.917 1.00 57.41 98 PHE A CA 1
ATOM 718 C C . PHE A 1 98 ? -26.458 -19.106 27.888 1.00 57.41 98 PHE A C 1
ATOM 720 O O . PHE A 1 98 ? -27.172 -20.035 27.510 1.00 57.41 98 PHE A O 1
ATOM 727 N N . GLY A 1 99 ? -26.007 -18.993 29.137 1.00 48.62 99 GLY A N 1
ATOM 728 C CA . GLY A 1 99 ? -26.460 -19.829 30.236 1.00 48.62 99 GLY A CA 1
ATOM 729 C C . GLY A 1 99 ? -27.952 -19.631 30.475 1.00 48.62 99 GLY A C 1
ATOM 730 O O . GLY A 1 99 ? -28.405 -18.517 30.732 1.00 48.62 99 GLY A O 1
ATOM 731 N N . GLN A 1 100 ? -28.711 -20.721 30.414 1.00 57.44 100 GLN A N 1
ATOM 732 C CA . GLN A 1 100 ? -29.999 -20.778 31.085 1.00 57.44 100 GLN A CA 1
ATOM 733 C C . GLN A 1 100 ? -29.735 -21.152 32.543 1.00 57.44 100 GLN A C 1
ATOM 735 O O . GLN A 1 100 ? -29.492 -22.313 32.869 1.00 57.44 100 GLN A O 1
ATOM 740 N N . SER A 1 101 ? -29.749 -20.141 33.410 1.00 56.50 101 SER A N 1
ATOM 741 C CA . SER A 1 101 ? -29.941 -20.319 34.845 1.00 56.50 101 SER A CA 1
ATOM 742 C C . SER A 1 101 ? -31.313 -20.959 35.049 1.00 56.50 101 SER A C 1
ATOM 744 O O . SER A 1 101 ? -32.337 -20.354 34.736 1.00 56.50 101 SER A O 1
ATOM 746 N N . GLN A 1 102 ? -31.337 -22.209 35.503 1.00 58.47 102 GLN A N 1
ATOM 747 C CA . GLN A 1 102 ? -32.563 -22.869 35.926 1.00 58.47 102 GLN A CA 1
ATOM 748 C C . GLN A 1 102 ? -32.809 -22.456 37.378 1.00 58.47 102 GLN A C 1
ATOM 750 O O . GLN A 1 102 ? -32.164 -22.969 38.292 1.00 58.47 102 GLN A O 1
ATOM 755 N N . ASP A 1 103 ? -33.690 -21.475 37.571 1.00 47.91 103 ASP A N 1
ATOM 756 C CA . ASP A 1 103 ? -34.167 -21.109 38.898 1.00 47.91 103 ASP A CA 1
ATOM 757 C C . ASP A 1 103 ? -34.915 -22.293 39.511 1.00 47.91 103 ASP A C 1
ATOM 759 O O . ASP A 1 103 ? -35.904 -22.807 38.982 1.00 47.91 103 ASP A O 1
ATOM 763 N N . ALA A 1 104 ? -34.394 -22.728 40.654 1.00 50.34 104 ALA A N 1
ATOM 764 C CA . ALA A 1 104 ? -35.044 -23.648 41.555 1.00 50.34 104 ALA A CA 1
ATOM 765 C C . ALA A 1 104 ? -36.315 -22.999 42.114 1.00 50.34 104 ALA A C 1
ATOM 767 O O . ALA A 1 104 ? -36.278 -21.934 42.727 1.00 50.34 104 ALA A O 1
ATOM 768 N N . SER A 1 105 ? -37.445 -23.678 41.971 1.00 56.59 105 SER A N 1
ATOM 769 C CA . SER A 1 105 ? -38.607 -23.459 42.827 1.00 56.59 105 SER A CA 1
ATOM 770 C C . SER A 1 105 ? -39.113 -24.818 43.273 1.00 56.59 105 SER A C 1
ATOM 772 O O . SER A 1 105 ? -39.885 -25.490 42.596 1.00 56.59 105 SER A O 1
ATOM 774 N N . ALA A 1 106 ? -38.597 -25.235 44.428 1.00 52.16 106 ALA A N 1
ATOM 775 C CA . ALA A 1 106 ? -39.214 -26.253 45.250 1.00 52.16 106 ALA A CA 1
ATOM 776 C C . ALA A 1 106 ? -40.603 -25.761 45.675 1.00 52.16 106 ALA A C 1
ATOM 778 O O . ALA A 1 106 ? -40.746 -24.665 46.215 1.00 52.16 106 ALA A O 1
ATOM 779 N N . SER A 1 107 ? -41.627 -26.576 45.458 1.00 53.56 107 SER A N 1
ATOM 780 C CA . SER A 1 107 ? -42.902 -26.472 46.167 1.00 53.56 107 SER A CA 1
ATOM 781 C C . SER A 1 107 ? -43.482 -27.872 46.290 1.00 53.56 107 SER A C 1
ATOM 783 O O . SER A 1 107 ? -44.142 -28.395 45.399 1.00 53.56 107 SER A O 1
ATOM 785 N N . THR A 1 108 ? -43.133 -28.491 47.410 1.00 49.06 108 THR A N 1
ATOM 786 C CA . THR A 1 108 ? -43.749 -29.688 47.968 1.00 49.06 108 THR A CA 1
ATOM 787 C C . THR A 1 108 ? -45.159 -29.344 48.441 1.00 49.06 108 THR A C 1
ATOM 789 O O . THR A 1 108 ? -45.310 -28.482 49.303 1.00 49.06 108 THR A O 1
ATOM 792 N N . SER A 1 109 ? -46.172 -30.056 47.958 1.00 53.97 109 SER A N 1
ATOM 793 C CA . SER A 1 109 ? -47.413 -30.275 48.712 1.00 53.97 109 SER A CA 1
ATOM 794 C C . SER A 1 109 ? -48.118 -31.515 48.152 1.00 53.97 109 SER A C 1
ATOM 796 O O . SER A 1 109 ? -48.619 -31.475 47.038 1.00 53.97 109 SER A O 1
ATOM 798 N N . THR A 1 110 ? -47.901 -32.686 48.750 1.00 50.28 110 THR A N 1
ATOM 799 C CA . THR A 1 110 ? -48.829 -33.338 49.700 1.00 50.28 110 THR A CA 1
ATOM 800 C C . THR A 1 110 ? -50.014 -34.021 49.007 1.00 50.28 110 THR A C 1
ATOM 802 O O . THR A 1 110 ? -51.140 -33.553 49.117 1.00 50.28 110 THR A O 1
ATOM 805 N N . ASP A 1 111 ? -49.780 -35.174 48.375 1.00 43.25 111 ASP A N 1
ATOM 806 C CA . ASP A 1 111 ? -50.850 -36.141 48.093 1.00 43.25 111 ASP A CA 1
ATOM 807 C C . ASP A 1 111 ? -50.853 -37.222 49.184 1.00 43.25 111 ASP A C 1
ATOM 809 O O . ASP A 1 111 ? -50.216 -38.272 49.086 1.00 43.25 111 ASP A O 1
ATOM 813 N N . LEU A 1 112 ? -51.569 -36.926 50.273 1.00 47.44 112 LEU A N 1
ATOM 814 C CA . LEU A 1 112 ? -52.162 -37.950 51.129 1.00 47.44 112 LEU A CA 1
ATOM 815 C C . LEU A 1 112 ? -53.430 -38.442 50.425 1.00 47.44 112 LEU A C 1
ATOM 817 O O . LEU A 1 112 ? -54.489 -37.835 50.573 1.00 47.44 112 LEU A O 1
ATOM 821 N N . GLN A 1 113 ? -53.358 -39.564 49.710 1.00 48.19 113 GLN A N 1
ATOM 822 C CA . GLN A 1 113 ? -54.564 -40.311 49.356 1.00 48.19 113 GLN A CA 1
ATOM 823 C C . GLN A 1 113 ? -54.719 -41.489 50.314 1.00 48.19 113 GLN A C 1
ATOM 825 O O . GLN A 1 113 ? -54.305 -42.623 50.081 1.00 48.19 113 GLN A O 1
ATOM 830 N N . GLN A 1 114 ? -55.278 -41.129 51.465 1.00 46.91 114 GLN A N 1
ATOM 831 C CA . GLN A 1 114 ? -55.739 -42.016 52.510 1.00 46.91 114 GLN A CA 1
ATOM 832 C C . GLN A 1 114 ? -57.006 -42.752 52.054 1.00 46.91 114 GLN A C 1
ATOM 834 O O . GLN A 1 114 ? -57.971 -42.155 51.586 1.00 46.91 114 GLN A O 1
ATOM 839 N N . SER A 1 115 ? -56.940 -44.072 52.214 1.00 44.91 115 SER A N 1
ATOM 840 C CA . SER A 1 115 ? -58.012 -45.053 52.407 1.00 44.91 115 SER A CA 1
ATOM 841 C C . SER A 1 115 ? -59.456 -44.540 52.551 1.00 44.91 115 SER A C 1
ATOM 843 O O . SER A 1 115 ? -59.764 -43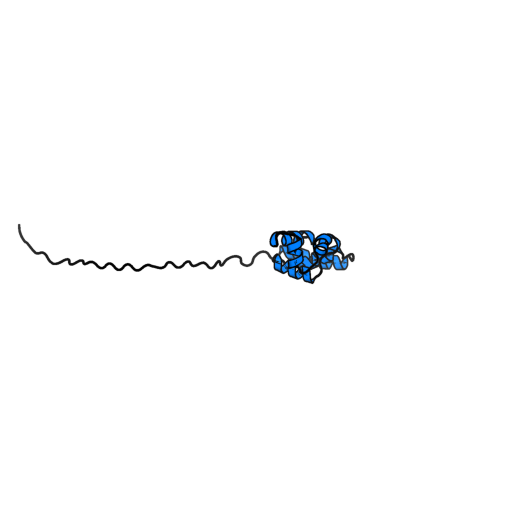.778 53.469 1.00 44.91 115 SER A O 1
ATOM 845 N N . GLY A 1 116 ? -60.368 -45.134 51.776 1.00 39.28 116 GLY A N 1
ATOM 846 C CA . GLY A 1 116 ? -61.812 -45.155 52.036 1.00 39.28 116 GLY A CA 1
ATOM 847 C C . GLY A 1 116 ? -62.473 -46.383 51.382 1.00 39.28 116 GLY A C 1
ATOM 848 O O . GLY A 1 116 ? -61.949 -46.861 50.380 1.00 39.28 116 GLY A O 1
ATOM 849 N N . PRO A 1 117 ? -63.543 -46.958 51.964 1.00 52.75 117 PRO A N 1
ATOM 850 C CA . PRO A 1 117 ? -63.665 -48.407 52.116 1.00 52.75 117 PRO A CA 1
ATOM 851 C C . PRO A 1 117 ? -64.712 -49.102 51.223 1.00 52.75 117 PRO A C 1
ATOM 853 O O . PRO A 1 117 ? -65.557 -48.493 50.578 1.00 52.75 117 PRO A O 1
ATOM 856 N N . SER A 1 118 ? -64.631 -50.430 51.279 1.00 51.25 118 SER A N 1
ATOM 857 C CA . SER A 1 118 ? -65.574 -51.482 50.881 1.00 51.25 118 SER A CA 1
ATOM 858 C C . SER A 1 118 ? -67.062 -51.256 51.214 1.00 51.25 118 SER A C 1
ATOM 860 O O . SER A 1 118 ? -67.391 -50.965 52.362 1.00 51.25 118 SER A O 1
ATOM 862 N N . ASN A 1 119 ? -67.946 -51.555 50.249 1.00 50.94 119 ASN A N 1
ATOM 863 C CA . ASN A 1 119 ? -69.305 -52.124 50.414 1.00 50.94 119 ASN A CA 1
ATOM 864 C C . ASN A 1 119 ? -69.804 -52.568 49.014 1.00 50.94 119 ASN A C 1
ATOM 866 O O . ASN A 1 119 ? -69.727 -51.770 48.088 1.00 50.94 119 ASN A O 1
ATOM 870 N N . PHE A 1 120 ? -70.040 -53.842 48.676 1.00 48.75 120 PHE A N 1
ATOM 871 C CA . PHE A 1 120 ? -71.067 -54.825 49.080 1.00 48.75 120 PHE A CA 1
ATOM 872 C C . PHE A 1 120 ? -72.521 -54.505 48.641 1.00 48.75 120 PHE A C 1
ATOM 874 O O . PHE A 1 120 ? -73.088 -53.503 49.055 1.00 48.75 120 PHE A O 1
ATOM 881 N N . GLN A 1 121 ? -73.079 -55.460 47.870 1.00 45.16 121 GLN A N 1
ATOM 882 C CA . GLN A 1 121 ? -74.492 -55.810 47.593 1.00 45.16 121 GLN A CA 1
ATOM 883 C C . GLN A 1 121 ? -75.388 -54.921 46.703 1.00 45.16 121 GLN A C 1
ATOM 885 O O . GLN A 1 121 ? -75.775 -53.818 47.073 1.00 45.16 121 GLN A O 1
ATOM 890 N N . ASN A 1 122 ? -75.854 -55.495 45.582 1.00 50.03 122 ASN A N 1
ATOM 891 C CA . ASN A 1 122 ? -77.133 -56.229 45.521 1.00 50.03 122 ASN A CA 1
ATOM 892 C C . ASN A 1 122 ? -77.124 -57.266 44.388 1.00 50.03 122 ASN A C 1
ATOM 894 O O . ASN A 1 122 ? -76.507 -56.967 43.342 1.00 50.03 122 ASN A O 1
#

Foldseek 3Di:
DALLVLLVLLCVLQVHLVSLCVQLVHDSVCSVCCQQQNHPLSSLVSSCVSNVFDSLLNVLNSVCNPDDDVVVVVVSVVSVVCRVPDDDDDDDDDDDPDDDDDDDDDDDDDPPPDDDDDDDDD

Radius of gyration: 33.48 Å; chains: 1; bounding box: 89×68×72 Å

Sequence (122 aa):
MEIKDFVELGVEKTGSRPALASALCVTPNQISNARDRGLPVSACYALAELIGRDAGEIIAASELVTEKKPERRAVLMKYLAKAVAVSNIAACALIMTFGQSQDASASTSTDLQQSGPSNFQN